Protein AF-A0A6M2CIN3-F1 (afdb_monomer)

Secondary structure (DSSP, 8-state):
-----S-STTTS-HHHHHHHHHHHHHHS-HHHHHHHHHHHHHHT-SSHHHHHHHHHHTS-HHHHHTTTS-HHHHHHHHHHHHHHS--

Sequence (87 aa):
KHSRNSRDLLGKNDEQLKSELECIQSIISQSANDSFDTAQQYLGCEDRSCVIRKLCEGGDLEGAMAQHFTQDQITEIHNAATACDPD

Structure (mmCIF, N/CA/C/O backbone):
data_AF-A0A6M2CIN3-F1
#
_entry.id   AF-A0A6M2CIN3-F1
#
loop_
_atom_site.group_PDB
_atom_site.id
_atom_site.type_symbol
_atom_site.label_atom_id
_atom_site.label_alt_id
_atom_site.label_comp_id
_atom_site.label_asym_id
_atom_site.label_entity_id
_atom_site.label_seq_id
_atom_site.pdbx_PDB_ins_code
_atom_site.Cartn_x
_atom_site.Cartn_y
_atom_site.Cartn_z
_atom_site.occupancy
_atom_site.B_iso_or_equiv
_atom_site.auth_seq_id
_atom_site.auth_comp_id
_atom_site.auth_asym_id
_atom_site.auth_atom_id
_atom_site.pdbx_PDB_model_num
ATOM 1 N N . LYS A 1 1 ? 4.734 -10.880 -25.474 1.00 36.66 1 LYS A N 1
ATOM 2 C CA . LYS A 1 1 ? 4.644 -9.620 -24.701 1.00 36.66 1 LYS A CA 1
ATOM 3 C C . LYS A 1 1 ? 4.153 -10.009 -23.312 1.00 36.66 1 LYS A C 1
ATOM 5 O O . LYS A 1 1 ? 2.955 -10.152 -23.133 1.00 36.66 1 LYS A O 1
ATOM 10 N N . HIS A 1 2 ? 5.072 -10.403 -22.429 1.00 38.78 2 HIS A N 1
ATOM 11 C CA . HIS A 1 2 ? 4.725 -10.903 -21.097 1.00 38.78 2 HIS A CA 1
ATOM 12 C C . HIS A 1 2 ? 4.457 -9.701 -20.192 1.00 38.78 2 HIS A C 1
ATOM 14 O O . HIS A 1 2 ? 5.362 -8.909 -19.959 1.00 38.78 2 HIS A O 1
ATOM 20 N N . SER A 1 3 ? 3.212 -9.565 -19.739 1.00 46.38 3 SER A N 1
ATOM 21 C CA . SER A 1 3 ? 2.827 -8.669 -18.650 1.00 46.38 3 SER A CA 1
ATOM 22 C C . SER A 1 3 ? 3.501 -9.193 -17.380 1.00 46.38 3 SER A C 1
ATOM 24 O O . SER A 1 3 ? 3.074 -10.219 -16.848 1.00 46.38 3 SER A O 1
ATOM 26 N N . ARG A 1 4 ? 4.591 -8.563 -16.930 1.00 48.41 4 ARG A N 1
ATOM 27 C CA . ARG A 1 4 ? 5.175 -8.812 -15.603 1.00 48.41 4 ARG A CA 1
ATOM 28 C C . ARG A 1 4 ? 4.356 -8.024 -14.578 1.00 48.41 4 ARG A C 1
ATOM 30 O O . ARG A 1 4 ? 4.778 -7.010 -14.052 1.00 48.41 4 ARG A O 1
ATOM 37 N N . ASN A 1 5 ? 3.121 -8.478 -14.375 1.00 48.97 5 ASN A N 1
ATOM 38 C CA . ASN A 1 5 ? 2.240 -7.974 -13.329 1.00 48.97 5 ASN A CA 1
ATOM 39 C C . ASN A 1 5 ? 2.670 -8.606 -11.998 1.00 48.97 5 ASN A C 1
ATOM 41 O O . ASN A 1 5 ? 2.788 -9.830 -11.914 1.00 48.97 5 ASN A O 1
ATOM 45 N N . SER A 1 6 ? 2.894 -7.766 -10.983 1.00 48.22 6 SER A N 1
ATOM 46 C CA . SER A 1 6 ? 2.841 -8.067 -9.535 1.00 48.22 6 SER A CA 1
ATOM 47 C C . SER A 1 6 ? 3.824 -9.100 -8.945 1.00 48.22 6 SER A C 1
ATOM 49 O O . SER A 1 6 ? 3.997 -9.146 -7.729 1.00 48.22 6 SER A O 1
ATOM 51 N N . ARG A 1 7 ? 4.492 -9.924 -9.761 1.00 46.50 7 ARG A N 1
ATOM 52 C CA . ARG A 1 7 ? 5.320 -11.055 -9.304 1.00 46.50 7 ARG A CA 1
ATOM 53 C C . ARG A 1 7 ? 6.785 -10.708 -9.036 1.00 46.50 7 ARG A C 1
ATOM 55 O O . ARG A 1 7 ? 7.492 -11.529 -8.463 1.00 46.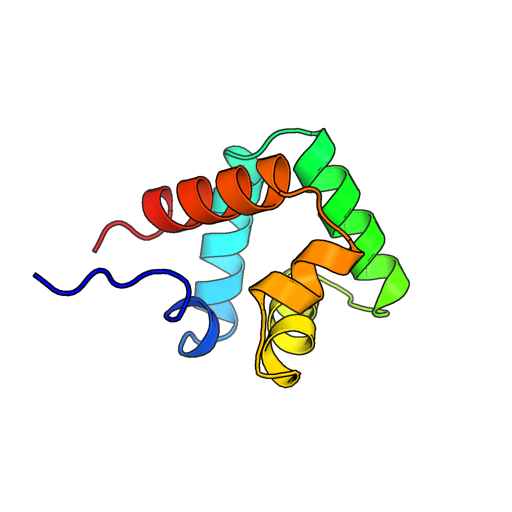50 7 ARG A O 1
ATOM 62 N N . ASP A 1 8 ? 7.231 -9.515 -9.416 1.00 53.28 8 ASP A N 1
ATOM 63 C CA . ASP A 1 8 ? 8.630 -9.101 -9.259 1.00 53.28 8 ASP A CA 1
ATOM 64 C C . ASP A 1 8 ? 8.947 -8.543 -7.859 1.00 53.28 8 ASP A C 1
ATOM 66 O O . ASP A 1 8 ? 10.083 -8.650 -7.411 1.00 53.28 8 ASP A O 1
ATOM 70 N N . LEU A 1 9 ? 7.952 -8.085 -7.085 1.00 52.84 9 LEU A N 1
ATOM 71 C CA . LEU A 1 9 ? 8.159 -7.692 -5.674 1.00 52.84 9 LEU A CA 1
ATOM 72 C C . LEU A 1 9 ? 8.624 -8.871 -4.793 1.00 52.84 9 LEU A C 1
ATOM 74 O O . LEU A 1 9 ? 9.285 -8.680 -3.777 1.00 52.84 9 LEU A O 1
ATOM 78 N N . LEU A 1 10 ? 8.284 -10.097 -5.201 1.00 57.09 10 LEU A N 1
ATOM 79 C CA . LEU A 1 10 ? 8.589 -11.357 -4.519 1.00 57.09 10 LEU A CA 1
ATOM 80 C C . LEU A 1 10 ? 10.004 -11.885 -4.776 1.00 57.09 10 LEU A C 1
ATOM 82 O O . LEU A 1 10 ? 10.532 -12.641 -3.964 1.00 57.09 10 LEU A O 1
ATOM 86 N N . GLY A 1 11 ? 10.585 -11.542 -5.928 1.00 56.34 11 GLY A N 1
ATOM 87 C CA . GLY A 1 11 ? 11.906 -12.013 -6.352 1.00 56.34 11 GLY A CA 1
ATOM 88 C C . GLY A 1 11 ? 13.048 -11.072 -5.971 1.00 56.34 11 GLY A C 1
ATOM 89 O O . GLY A 1 11 ? 14.211 -11.425 -6.158 1.00 56.34 11 GLY A O 1
ATOM 90 N N . LYS A 1 12 ? 12.723 -9.883 -5.456 1.00 64.38 12 LYS A N 1
ATOM 91 C CA . LYS A 1 12 ? 13.683 -8.825 -5.143 1.00 64.38 12 LYS A CA 1
ATOM 92 C C . LYS A 1 12 ? 14.277 -8.984 -3.749 1.00 64.38 12 LYS A C 1
ATOM 94 O O . LYS A 1 12 ? 13.610 -9.384 -2.791 1.00 64.38 12 LYS A O 1
ATOM 99 N N . ASN A 1 13 ? 15.554 -8.628 -3.631 1.00 66.31 13 ASN A N 1
ATOM 100 C CA . ASN A 1 13 ? 16.211 -8.531 -2.332 1.00 66.31 13 ASN A CA 1
ATOM 101 C C . ASN A 1 13 ? 15.605 -7.373 -1.520 1.00 66.31 13 ASN A C 1
ATOM 103 O O . ASN A 1 13 ? 15.084 -6.414 -2.088 1.00 66.31 13 ASN A O 1
ATOM 107 N N . ASP A 1 14 ? 15.713 -7.446 -0.191 1.00 68.06 14 ASP A N 1
ATOM 108 C CA . ASP A 1 14 ? 15.115 -6.472 0.741 1.00 68.06 14 ASP A CA 1
ATOM 109 C C . ASP A 1 14 ? 15.428 -5.016 0.399 1.00 68.06 14 ASP A C 1
ATOM 111 O O . ASP A 1 14 ? 14.567 -4.151 0.502 1.00 68.06 14 ASP A O 1
ATOM 115 N N . GLU A 1 15 ? 16.655 -4.745 -0.040 1.00 71.69 15 GLU A N 1
ATOM 116 C CA . GLU A 1 15 ? 17.105 -3.394 -0.371 1.00 71.69 15 GLU A CA 1
ATOM 117 C C . GLU A 1 15 ? 16.373 -2.815 -1.594 1.00 71.69 15 GLU A C 1
ATOM 119 O O . GLU A 1 15 ? 15.927 -1.669 -1.561 1.00 71.69 15 GLU A O 1
ATOM 124 N N . GLN A 1 16 ? 16.171 -3.626 -2.638 1.00 77.44 16 GLN A N 1
ATOM 125 C CA . GLN A 1 16 ? 15.414 -3.223 -3.829 1.00 77.44 16 GLN A CA 1
ATOM 126 C C . GLN A 1 16 ? 13.936 -3.037 -3.497 1.00 77.44 16 GLN A C 1
ATOM 128 O O . GLN A 1 16 ? 13.345 -2.023 -3.858 1.00 77.44 16 GLN A O 1
ATOM 133 N N . LEU A 1 17 ? 13.363 -3.974 -2.735 1.00 77.62 17 LEU A N 1
ATOM 134 C CA . LEU A 1 17 ? 11.976 -3.886 -2.291 1.00 77.62 17 LEU A CA 1
ATOM 135 C C . LEU A 1 17 ? 11.741 -2.630 -1.443 1.00 77.62 17 LEU A C 1
ATOM 137 O O . LEU A 1 17 ? 10.723 -1.963 -1.597 1.00 77.62 17 LEU A O 1
ATOM 141 N N . LYS A 1 18 ? 12.686 -2.277 -0.567 1.00 81.56 18 LYS A N 1
ATOM 142 C CA . LYS A 1 18 ? 12.598 -1.075 0.263 1.00 81.56 18 LYS A CA 1
ATOM 143 C C . LYS A 1 18 ? 12.654 0.201 -0.577 1.00 81.56 18 LYS A C 1
ATOM 145 O O . LYS A 1 18 ? 11.821 1.077 -0.370 1.00 81.56 18 LYS A O 1
ATOM 150 N N . SER A 1 19 ? 13.571 0.278 -1.541 1.00 82.31 19 SER A N 1
ATOM 151 C CA . SER A 1 19 ? 13.697 1.445 -2.423 1.00 82.31 19 SER A CA 1
ATOM 152 C C . SER A 1 19 ? 12.470 1.628 -3.328 1.00 82.31 19 SER A C 1
ATOM 154 O O . SER A 1 19 ? 11.958 2.739 -3.469 1.00 82.31 19 SER A O 1
ATOM 156 N N . GLU A 1 20 ? 11.928 0.538 -3.873 1.00 81.81 20 GLU A N 1
ATOM 157 C CA . GLU A 1 20 ? 10.670 0.576 -4.625 1.00 81.81 20 GLU A CA 1
ATOM 158 C C . GLU A 1 20 ? 9.498 0.983 -3.750 1.00 81.81 20 GLU A C 1
ATOM 160 O O . GLU A 1 20 ? 8.679 1.802 -4.161 1.00 81.81 20 GLU A O 1
ATOM 165 N N . LEU A 1 21 ? 9.430 0.461 -2.525 1.00 84.19 21 LEU A N 1
ATOM 166 C CA . LEU A 1 21 ? 8.388 0.843 -1.589 1.00 84.19 21 LEU A CA 1
ATOM 167 C C . LEU A 1 21 ? 8.444 2.323 -1.256 1.00 84.19 21 LEU A C 1
ATOM 169 O O . LEU A 1 21 ? 7.382 2.928 -1.237 1.00 84.19 21 LEU A O 1
ATOM 173 N N . GLU A 1 22 ? 9.628 2.903 -1.038 1.00 86.94 22 GLU A N 1
ATOM 1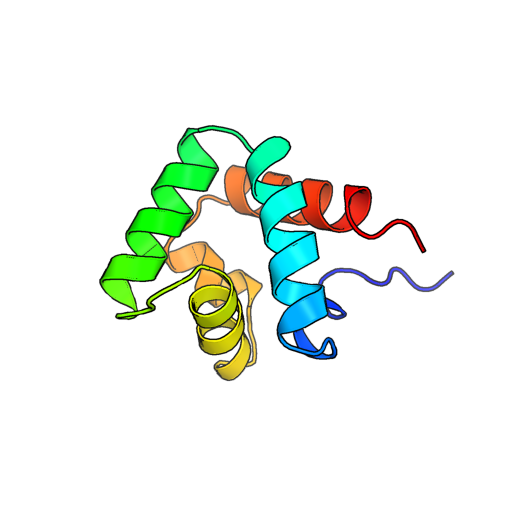74 C CA . GLU A 1 22 ? 9.807 4.349 -0.842 1.00 86.94 22 GL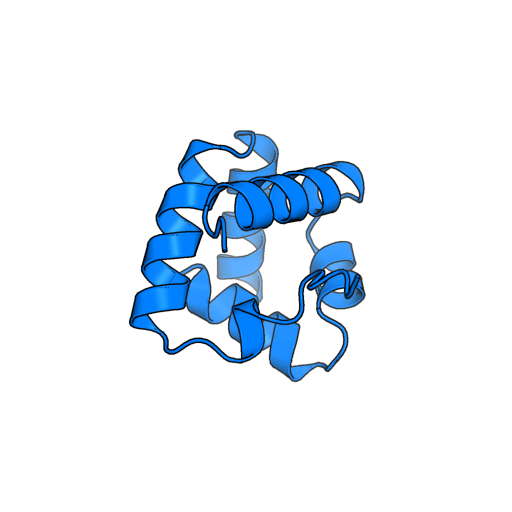U A CA 1
ATOM 175 C C . GLU A 1 22 ? 9.260 5.157 -2.027 1.00 86.94 22 GLU A C 1
ATOM 177 O O . GLU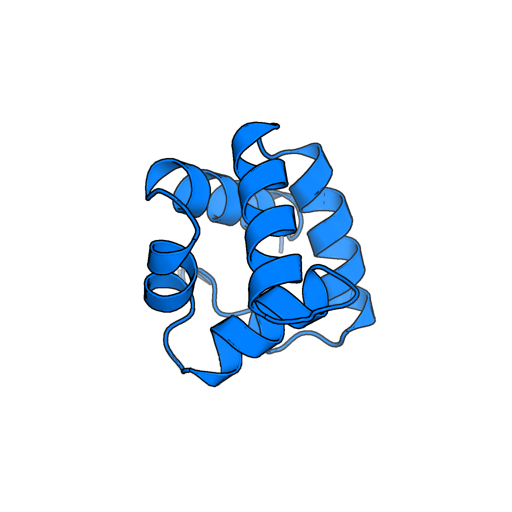 A 1 22 ? 8.524 6.124 -1.823 1.00 86.94 22 GLU A O 1
ATOM 182 N N . CYS A 1 23 ? 9.539 4.722 -3.259 1.00 87.75 23 CYS A N 1
ATOM 183 C CA . CYS A 1 23 ? 8.965 5.339 -4.452 1.00 87.75 23 CYS A CA 1
ATOM 184 C C . CYS A 1 23 ? 7.432 5.200 -4.488 1.00 87.75 23 CYS A C 1
ATOM 186 O O . CYS A 1 23 ? 6.730 6.190 -4.705 1.00 87.75 23 CYS A O 1
ATOM 188 N N . ILE A 1 24 ? 6.897 4.010 -4.192 1.00 86.75 24 ILE A N 1
ATOM 189 C CA . ILE A 1 24 ? 5.453 3.749 -4.156 1.00 86.75 24 ILE A CA 1
ATOM 190 C C . ILE A 1 24 ? 4.763 4.685 -3.155 1.00 86.75 24 ILE A C 1
ATOM 192 O O . ILE A 1 24 ? 3.746 5.279 -3.508 1.00 86.75 24 ILE A O 1
ATOM 196 N N . GLN A 1 25 ? 5.323 4.898 -1.952 1.00 87.25 25 GLN A N 1
ATOM 197 C CA . GLN A 1 25 ? 4.714 5.798 -0.949 1.00 87.25 25 GLN A CA 1
ATOM 198 C C . GLN A 1 25 ? 4.548 7.228 -1.468 1.00 87.25 25 GLN A C 1
ATOM 200 O O . GLN A 1 25 ? 3.598 7.909 -1.088 1.00 87.25 25 GLN A O 1
ATOM 205 N N . SER A 1 26 ? 5.473 7.678 -2.322 1.00 88.12 26 SER A N 1
ATOM 206 C CA . SER A 1 26 ? 5.449 9.017 -2.909 1.00 88.12 26 SER A CA 1
ATOM 207 C C . SER A 1 26 ? 4.433 9.166 -4.045 1.00 88.12 26 SER A C 1
ATOM 209 O O . SER A 1 26 ? 4.154 10.299 -4.442 1.00 88.12 26 SER A O 1
ATOM 211 N N . ILE A 1 27 ? 3.922 8.063 -4.601 1.00 88.56 27 ILE A N 1
ATOM 212 C CA . ILE A 1 27 ? 2.971 8.069 -5.723 1.00 88.56 27 ILE A CA 1
ATOM 213 C C . ILE A 1 27 ? 1.544 7.819 -5.237 1.00 88.56 27 ILE A C 1
ATOM 215 O O . ILE A 1 27 ? 0.614 8.451 -5.735 1.00 88.56 27 ILE A O 1
ATOM 219 N N . ILE A 1 28 ? 1.368 6.894 -4.292 1.00 88.12 28 ILE A N 1
ATOM 220 C CA . ILE A 1 28 ? 0.043 6.504 -3.810 1.00 88.12 28 ILE A CA 1
ATOM 221 C C . ILE A 1 28 ? -0.590 7.582 -2.924 1.00 88.12 28 ILE A C 1
ATOM 223 O O . ILE A 1 28 ? 0.078 8.382 -2.266 1.00 88.12 28 ILE A O 1
ATOM 227 N N . SER A 1 29 ? -1.913 7.557 -2.863 1.00 91.00 29 SER A N 1
ATOM 228 C CA . SER A 1 29 ? -2.720 8.425 -2.027 1.00 91.00 29 SER A CA 1
ATOM 229 C C . SER A 1 29 ? -2.425 8.252 -0.535 1.00 91.00 29 SER A C 1
ATOM 231 O O . SER A 1 29 ? -1.990 7.200 -0.056 1.00 91.00 29 SER A O 1
ATOM 233 N N . GLN A 1 30 ? -2.739 9.293 0.242 1.00 90.06 30 GLN A N 1
ATOM 234 C CA . GLN A 1 30 ? -2.657 9.246 1.704 1.00 90.06 30 GLN A CA 1
ATOM 235 C C . GLN A 1 30 ? -3.477 8.078 2.276 1.00 90.06 30 GLN A C 1
ATOM 237 O O . GLN A 1 30 ? -3.025 7.395 3.182 1.00 90.06 30 GLN A O 1
ATOM 242 N N . SER A 1 31 ? -4.641 7.789 1.688 1.00 89.94 31 SER A N 1
ATOM 243 C CA . SER A 1 31 ? -5.491 6.678 2.121 1.00 89.94 31 SER A 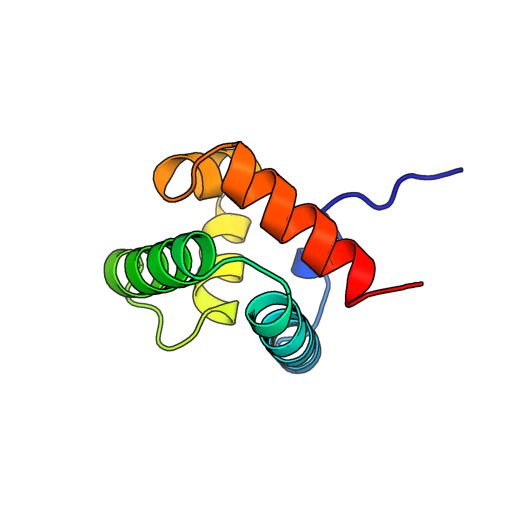CA 1
ATOM 244 C C . SER A 1 31 ? -4.817 5.317 1.930 1.00 89.94 31 SER A C 1
ATOM 246 O O . SER A 1 31 ? -4.903 4.469 2.815 1.00 89.94 31 SER A O 1
ATOM 248 N N . ALA A 1 32 ? -4.133 5.096 0.804 1.00 87.50 32 ALA A N 1
ATOM 249 C CA . ALA A 1 32 ? -3.373 3.869 0.588 1.00 87.50 32 ALA A CA 1
ATOM 250 C C . ALA A 1 32 ? -2.168 3.772 1.544 1.00 87.50 32 ALA A C 1
ATOM 252 O O . ALA A 1 32 ? -1.869 2.689 2.050 1.00 87.50 32 ALA A O 1
ATOM 253 N N . ASN A 1 33 ? -1.518 4.903 1.848 1.00 89.44 33 ASN A N 1
ATOM 254 C CA . ASN A 1 33 ? -0.479 4.984 2.879 1.00 89.44 33 ASN A CA 1
ATOM 255 C C . ASN A 1 33 ? -1.014 4.593 4.272 1.00 89.44 33 ASN A C 1
ATOM 257 O O . ASN A 1 33 ? -0.395 3.773 4.944 1.00 89.44 33 ASN A O 1
ATOM 261 N N . ASP A 1 34 ? -2.188 5.087 4.669 1.00 91.56 34 ASP A N 1
ATOM 262 C CA . ASP A 1 34 ? -2.807 4.748 5.958 1.00 91.56 34 ASP A CA 1
ATOM 263 C C . ASP A 1 34 ? -3.169 3.249 6.045 1.00 91.56 34 ASP A C 1
ATOM 265 O O . ASP A 1 34 ? -3.033 2.615 7.098 1.00 91.56 34 ASP A O 1
ATOM 269 N N . SER A 1 35 ? -3.593 2.646 4.927 1.00 90.31 35 SER A N 1
ATOM 270 C CA . SER A 1 35 ? -3.836 1.199 4.844 1.00 90.31 35 SER A CA 1
ATOM 271 C C . SER A 1 35 ? -2.547 0.388 5.004 1.00 90.31 35 SER A C 1
ATOM 273 O O . SER A 1 35 ? -2.559 -0.648 5.673 1.00 90.31 35 SER A O 1
ATOM 275 N N . PHE A 1 36 ? -1.418 0.867 4.469 1.00 88.75 36 PHE A N 1
ATOM 276 C CA . PHE A 1 36 ? -0.112 0.257 4.732 1.00 88.75 36 PHE A CA 1
ATOM 277 C C . PHE A 1 36 ? 0.265 0.323 6.206 1.00 88.75 36 PHE A C 1
ATOM 279 O O . PHE A 1 36 ? 0.667 -0.695 6.763 1.00 88.75 36 PHE A O 1
ATOM 286 N N . ASP A 1 37 ? 0.101 1.478 6.845 1.00 89.62 37 ASP A N 1
ATOM 287 C CA . ASP A 1 37 ? 0.432 1.647 8.261 1.00 89.62 37 ASP A CA 1
ATOM 288 C C . ASP A 1 37 ? -0.452 0.740 9.140 1.00 89.62 37 ASP A C 1
ATOM 290 O O . ASP A 1 37 ? 0.018 0.113 10.094 1.00 89.62 37 ASP A O 1
ATOM 294 N N . THR A 1 38 ? -1.723 0.580 8.764 1.00 89.94 38 THR A N 1
ATOM 295 C CA . THR A 1 38 ? -2.648 -0.367 9.405 1.00 89.94 38 THR A CA 1
ATOM 296 C C . THR A 1 38 ? -2.186 -1.814 9.227 1.00 89.94 38 THR A C 1
ATOM 298 O O . THR A 1 38 ? -2.153 -2.580 10.193 1.00 89.94 38 THR A O 1
ATOM 301 N N . ALA A 1 39 ? -1.786 -2.201 8.012 1.00 88.50 39 ALA A N 1
ATOM 302 C CA . ALA A 1 39 ? -1.252 -3.532 7.734 1.00 88.50 39 ALA A CA 1
ATOM 303 C C . ALA A 1 39 ? 0.069 -3.791 8.487 1.00 88.50 39 ALA A C 1
ATOM 305 O O . ALA A 1 39 ? 0.273 -4.893 8.997 1.00 88.50 39 ALA A O 1
ATOM 306 N N . GLN A 1 40 ? 0.934 -2.777 8.631 1.00 89.88 40 GLN A N 1
ATOM 307 C CA . GLN A 1 40 ? 2.156 -2.850 9.443 1.00 89.88 40 GLN A CA 1
ATOM 308 C C . GLN A 1 40 ? 1.832 -3.176 10.900 1.00 89.88 40 GLN A C 1
ATOM 310 O O . GLN A 1 40 ? 2.411 -4.108 11.459 1.00 89.88 40 GLN A O 1
ATOM 315 N N . GLN A 1 41 ? 0.870 -2.468 11.497 1.00 89.25 41 GLN A N 1
ATOM 316 C CA . GLN A 1 41 ? 0.443 -2.728 12.873 1.00 89.25 41 GLN A CA 1
ATOM 317 C C . GLN A 1 41 ? -0.192 -4.112 13.027 1.00 89.25 41 GLN A C 1
ATOM 319 O O . GLN A 1 41 ? 0.144 -4.838 13.962 1.00 89.25 41 GLN A O 1
ATOM 324 N N . TYR A 1 42 ? -1.073 -4.500 12.102 1.00 87.44 42 TYR A N 1
ATOM 325 C CA . TYR A 1 42 ? -1.774 -5.782 12.156 1.00 87.44 42 TYR A CA 1
ATOM 326 C C . TYR A 1 42 ? -0.818 -6.976 12.053 1.00 87.44 42 TYR A C 1
ATOM 328 O O . TYR A 1 42 ? -0.945 -7.953 12.789 1.00 87.44 42 TYR A O 1
ATOM 336 N N . LEU A 1 43 ? 0.171 -6.886 11.162 1.00 85.81 43 LEU A N 1
ATOM 337 C CA . LEU A 1 43 ? 1.150 -7.946 10.935 1.00 85.81 43 LEU A CA 1
ATOM 338 C C . LEU A 1 43 ? 2.355 -7.870 11.885 1.00 85.81 43 LEU A C 1
ATOM 340 O O . LEU A 1 43 ? 3.212 -8.760 11.842 1.00 85.81 43 LEU A O 1
ATOM 344 N N . GLY A 1 44 ? 2.439 -6.837 12.729 1.00 89.00 44 GLY A N 1
ATOM 345 C CA . GLY A 1 44 ? 3.572 -6.596 13.623 1.00 89.00 44 GLY A CA 1
ATOM 346 C C . GLY A 1 44 ? 4.884 -6.383 12.865 1.00 89.00 44 GLY A C 1
ATOM 347 O O . GLY A 1 44 ? 5.916 -6.919 13.262 1.00 89.00 44 GLY A O 1
ATOM 348 N N . CYS A 1 45 ? 4.826 -5.679 11.736 1.00 88.00 45 CYS A N 1
ATOM 349 C CA . CYS A 1 45 ? 5.976 -5.387 10.889 1.00 88.00 45 CYS A CA 1
ATOM 350 C C . CYS A 1 45 ? 6.587 -4.023 11.225 1.00 88.00 45 CYS A C 1
ATOM 352 O O . CYS A 1 45 ? 5.868 -3.039 11.385 1.00 88.00 45 CYS A O 1
ATOM 354 N N . GLU A 1 46 ? 7.920 -3.959 11.274 1.00 85.88 46 GLU A N 1
ATOM 355 C CA . GLU A 1 46 ? 8.667 -2.716 11.524 1.00 85.88 46 GLU A CA 1
ATOM 356 C C . GLU A 1 46 ? 8.606 -1.759 10.320 1.00 85.88 46 GLU A C 1
ATOM 358 O O . GLU A 1 46 ? 8.573 -0.541 10.477 1.00 85.88 46 GLU A O 1
ATOM 363 N N . ASP A 1 47 ? 8.500 -2.312 9.112 1.00 84.69 47 ASP A N 1
ATOM 364 C CA . ASP A 1 47 ? 8.469 -1.567 7.859 1.00 84.69 47 ASP A CA 1
ATOM 365 C C . ASP A 1 47 ? 7.544 -2.229 6.816 1.00 84.69 47 ASP A C 1
ATOM 367 O O . ASP A 1 47 ? 7.068 -3.359 6.975 1.00 84.69 47 ASP A O 1
ATOM 371 N N . ARG A 1 48 ? 7.268 -1.515 5.720 1.00 83.50 48 ARG A N 1
ATOM 372 C CA . ARG A 1 48 ? 6.349 -1.975 4.666 1.00 83.50 48 ARG A CA 1
ATOM 373 C C . ARG A 1 48 ? 6.902 -3.131 3.831 1.00 83.50 48 ARG A C 1
ATOM 375 O O . ARG A 1 48 ? 6.112 -3.880 3.262 1.00 83.50 48 ARG A O 1
ATOM 382 N N . SER A 1 49 ? 8.222 -3.320 3.775 1.00 84.25 49 SER A N 1
ATOM 383 C CA . SER A 1 49 ? 8.819 -4.456 3.058 1.00 84.25 49 SER A CA 1
ATOM 384 C C . SER A 1 49 ? 8.511 -5.767 3.778 1.00 84.25 49 SER A C 1
ATOM 386 O O . SER A 1 49 ? 8.125 -6.743 3.133 1.00 84.25 49 SER A O 1
ATOM 388 N N . CYS A 1 50 ? 8.515 -5.750 5.116 1.00 85.38 50 CYS A N 1
ATOM 389 C CA . CYS A 1 50 ? 8.009 -6.851 5.934 1.00 85.38 50 CYS A CA 1
ATOM 390 C C . CYS A 1 50 ? 6.527 -7.145 5.656 1.00 85.38 50 CYS A C 1
ATOM 392 O O . CYS A 1 50 ? 6.157 -8.312 5.529 1.00 85.38 50 CYS A O 1
ATOM 394 N N . VAL A 1 51 ? 5.683 -6.113 5.516 1.00 87.00 51 VAL A N 1
ATOM 395 C CA . VAL A 1 51 ? 4.252 -6.291 5.197 1.00 87.00 5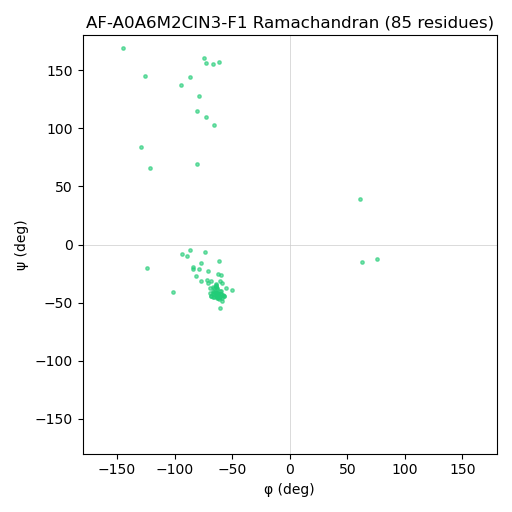1 VAL A CA 1
ATOM 396 C C . VAL A 1 51 ? 4.091 -7.000 3.866 1.00 87.00 51 VAL A C 1
ATOM 398 O O . VAL A 1 51 ? 3.461 -8.052 3.817 1.00 87.00 51 VAL A O 1
ATOM 401 N N . ILE A 1 52 ? 4.707 -6.470 2.806 1.00 82.44 52 ILE A N 1
ATOM 402 C CA . ILE A 1 52 ? 4.636 -7.085 1.480 1.00 82.44 52 ILE A CA 1
ATOM 403 C C . ILE A 1 52 ? 5.142 -8.523 1.534 1.00 82.44 52 ILE A C 1
ATOM 405 O O . ILE A 1 52 ? 4.459 -9.404 1.028 1.00 82.44 52 ILE A O 1
ATOM 409 N N . ARG A 1 53 ? 6.263 -8.800 2.212 1.00 80.56 53 ARG A N 1
ATOM 410 C CA . ARG A 1 53 ? 6.778 -10.169 2.366 1.00 80.56 53 ARG A CA 1
ATOM 411 C C . ARG A 1 53 ? 5.817 -11.112 3.079 1.00 80.56 53 ARG A C 1
ATOM 413 O O . ARG A 1 53 ? 5.607 -12.214 2.589 1.00 80.56 53 ARG A O 1
ATOM 420 N N . LYS A 1 54 ? 5.195 -10.694 4.179 1.00 83.00 54 LYS A N 1
ATOM 421 C CA . LYS A 1 54 ? 4.216 -11.531 4.889 1.00 83.00 54 LYS A CA 1
ATOM 422 C C . LYS A 1 54 ? 2.954 -11.783 4.073 1.00 83.00 54 LYS A C 1
ATOM 424 O O . LYS A 1 54 ? 2.438 -12.896 4.068 1.00 83.00 54 LYS A O 1
ATOM 429 N N . LEU A 1 55 ? 2.462 -10.770 3.360 1.00 79.88 55 LEU A N 1
ATOM 430 C CA . LEU A 1 55 ? 1.317 -10.930 2.456 1.00 79.88 55 LEU A CA 1
ATOM 431 C C . LEU A 1 55 ? 1.660 -11.888 1.300 1.00 79.88 55 LEU A C 1
ATOM 433 O O . LEU A 1 55 ? 0.836 -12.685 0.861 1.00 79.88 55 LEU A O 1
ATOM 437 N N . CYS A 1 56 ? 2.913 -11.855 0.865 1.00 74.88 56 CYS A N 1
ATOM 438 C CA . CYS A 1 56 ? 3.497 -12.713 -0.152 1.00 74.88 56 CYS A CA 1
ATOM 439 C C . CYS A 1 56 ? 3.713 -14.177 0.278 1.00 74.88 56 CYS A C 1
ATOM 441 O O . CYS A 1 56 ? 3.574 -15.076 -0.553 1.00 74.88 56 CYS A O 1
ATOM 443 N N . GLU A 1 57 ? 4.016 -14.446 1.553 1.00 74.69 57 GLU A N 1
ATOM 444 C CA . GLU A 1 57 ? 4.181 -15.809 2.092 1.00 74.69 57 GLU A CA 1
ATOM 445 C C . GLU A 1 57 ? 2.908 -16.660 1.943 1.00 74.69 57 GLU A C 1
ATOM 447 O O . GLU A 1 57 ? 2.988 -17.883 1.827 1.00 74.69 57 GLU A O 1
ATOM 452 N N . GLY A 1 58 ? 1.734 -16.021 1.882 1.00 65.06 58 GLY A N 1
ATOM 453 C CA . GLY A 1 58 ? 0.444 -16.680 1.663 1.00 65.06 58 GLY A CA 1
ATOM 454 C C . GLY A 1 58 ? 0.203 -17.175 0.231 1.00 65.06 58 GLY A C 1
ATOM 455 O O . GLY A 1 58 ? -0.807 -17.829 -0.017 1.00 65.06 58 GLY A O 1
ATOM 456 N N . GLY A 1 59 ? 1.095 -16.870 -0.721 1.00 65.06 59 GLY A N 1
ATOM 457 C CA . GLY A 1 59 ? 0.980 -17.268 -2.131 1.00 65.06 59 GLY A CA 1
ATOM 458 C C . GLY A 1 59 ? -0.042 -16.471 -2.955 1.00 65.06 59 GLY A C 1
ATOM 459 O O . GLY A 1 59 ? 0.003 -16.541 -4.183 1.00 65.06 59 GLY A O 1
ATOM 460 N N . ASP A 1 60 ? -0.905 -15.686 -2.302 1.00 73.88 60 ASP A N 1
ATOM 461 C CA . ASP A 1 60 ? -1.894 -14.798 -2.918 1.00 73.88 60 ASP A CA 1
ATOM 462 C C . ASP A 1 60 ? -1.791 -13.378 -2.339 1.00 73.88 60 ASP A C 1
ATOM 464 O O . ASP A 1 60 ? -2.499 -12.998 -1.405 1.00 73.88 60 ASP A O 1
ATOM 468 N N . LEU A 1 61 ? -0.861 -12.593 -2.891 1.00 74.62 61 LEU A N 1
ATOM 469 C CA . LEU A 1 61 ? -0.613 -11.215 -2.459 1.00 74.62 61 LEU A CA 1
ATOM 470 C C . LEU A 1 61 ? -1.862 -10.339 -2.623 1.00 74.62 61 LEU A C 1
ATOM 472 O O . LEU A 1 61 ? -2.155 -9.531 -1.747 1.00 74.62 61 LEU A O 1
ATOM 476 N N . GLU A 1 62 ? -2.608 -10.504 -3.719 1.00 75.81 62 GLU A N 1
ATOM 477 C CA . GLU A 1 62 ? -3.782 -9.676 -4.006 1.00 75.81 62 GLU A CA 1
ATOM 478 C C . GLU A 1 62 ? -4.922 -9.956 -3.019 1.00 75.81 62 GLU A C 1
ATOM 480 O O . GLU A 1 62 ? -5.479 -9.014 -2.458 1.00 75.81 62 GLU A O 1
ATOM 485 N N . GLY A 1 63 ? -5.222 -11.224 -2.714 1.00 78.44 63 GLY A N 1
ATOM 486 C CA . GLY A 1 63 ? -6.221 -11.566 -1.699 1.00 78.44 63 GLY A CA 1
ATOM 487 C C . GLY A 1 63 ? -5.791 -11.217 -0.275 1.00 78.44 63 GLY A C 1
ATOM 488 O O . GLY A 1 63 ? -6.630 -10.845 0.546 1.00 78.44 63 GLY A O 1
ATOM 489 N N . ALA A 1 64 ? -4.494 -11.267 0.034 1.00 80.75 64 ALA A N 1
ATOM 490 C CA . ALA A 1 64 ? -3.974 -10.799 1.316 1.00 80.75 64 ALA A CA 1
ATOM 491 C C . ALA A 1 64 ? -4.067 -9.267 1.436 1.00 80.75 64 ALA A C 1
ATOM 493 O O . ALA A 1 64 ? -4.506 -8.747 2.462 1.00 80.75 64 ALA A O 1
ATOM 494 N N . MET A 1 65 ? -3.742 -8.536 0.366 1.00 81.62 65 MET A N 1
ATOM 495 C CA . MET A 1 65 ? -3.956 -7.093 0.295 1.00 81.62 65 MET A CA 1
ATOM 496 C C . MET A 1 65 ? -5.445 -6.743 0.375 1.00 81.62 65 MET A C 1
ATOM 498 O O . MET A 1 65 ? -5.796 -5.816 1.091 1.00 81.62 65 MET A O 1
ATOM 502 N N . ALA A 1 66 ? -6.347 -7.509 -0.236 1.00 86.00 66 ALA A N 1
ATOM 503 C CA . ALA A 1 66 ? -7.792 -7.264 -0.162 1.00 86.00 66 ALA A CA 1
ATOM 504 C C . ALA A 1 66 ? -8.380 -7.332 1.263 1.00 86.00 66 ALA A C 1
ATOM 506 O O . ALA A 1 66 ? -9.491 -6.855 1.488 1.00 86.00 66 ALA A O 1
ATOM 507 N N . GLN A 1 67 ? -7.647 -7.877 2.242 1.00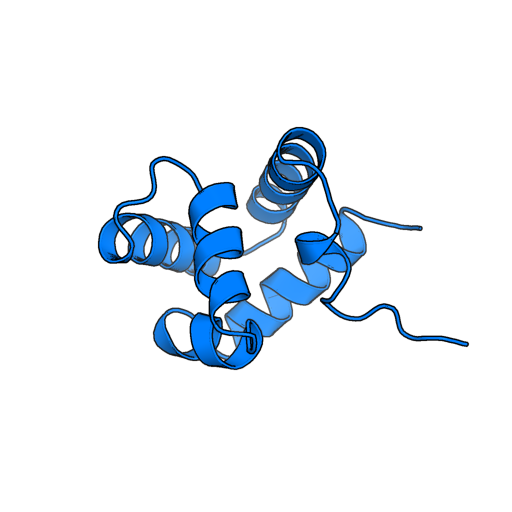 85.19 67 GLN A N 1
ATOM 508 C CA . GLN A 1 67 ? -8.037 -7.838 3.659 1.00 85.19 67 GLN A CA 1
ATOM 509 C C . GLN A 1 67 ? -7.747 -6.488 4.334 1.00 85.19 67 GLN A C 1
ATOM 511 O O . GLN A 1 67 ? -8.347 -6.176 5.361 1.00 85.19 67 GLN A O 1
ATOM 516 N N . HIS A 1 68 ? -6.835 -5.692 3.773 1.00 84.06 68 HIS A N 1
ATOM 517 C CA . HIS A 1 68 ? -6.342 -4.441 4.363 1.00 84.06 68 HIS A CA 1
ATOM 518 C C . HIS A 1 68 ? -6.521 -3.219 3.452 1.00 84.06 68 HIS A C 1
ATOM 520 O O . HIS A 1 68 ? -6.529 -2.082 3.925 1.00 84.06 68 HIS A O 1
ATOM 526 N N . PHE A 1 69 ? -6.681 -3.450 2.153 1.00 86.69 69 PHE A N 1
ATOM 527 C CA . PHE A 1 69 ? -6.747 -2.445 1.107 1.00 86.69 69 PHE A CA 1
ATOM 528 C C . PHE A 1 69 ? -8.026 -2.631 0.291 1.00 86.69 69 PHE A C 1
ATOM 530 O O . PHE A 1 69 ? -8.474 -3.752 0.042 1.00 86.69 69 PHE A O 1
ATOM 537 N N . THR A 1 70 ? -8.609 -1.527 -0.165 1.00 89.88 70 THR A N 1
ATOM 538 C CA . THR A 1 70 ? -9.692 -1.563 -1.150 1.00 89.88 70 THR A CA 1
ATOM 539 C C . THR A 1 70 ? -9.141 -1.895 -2.533 1.00 89.88 70 THR A C 1
ATOM 541 O O . THR A 1 70 ? -7.961 -1.699 -2.813 1.00 89.88 70 THR A O 1
ATOM 544 N N . GLN A 1 71 ? -9.998 -2.349 -3.446 1.00 86.56 71 GLN A N 1
ATOM 545 C CA . GLN A 1 71 ? -9.567 -2.679 -4.806 1.00 86.56 71 GLN A CA 1
ATOM 546 C C . GLN A 1 71 ? -8.970 -1.477 -5.561 1.00 86.56 71 GLN A C 1
ATOM 548 O O . GLN A 1 71 ? -8.033 -1.644 -6.344 1.00 86.56 71 GLN A O 1
ATOM 553 N N . ASP A 1 72 ? -9.447 -0.265 -5.270 1.00 87.75 72 ASP A N 1
ATOM 554 C CA . ASP A 1 72 ? -8.882 0.972 -5.814 1.00 87.75 72 ASP A CA 1
ATOM 555 C C . ASP A 1 72 ? -7.469 1.224 -5.276 1.00 87.75 72 ASP A C 1
ATOM 557 O O . ASP A 1 72 ? -6.559 1.500 -6.053 1.00 87.75 72 ASP A O 1
ATOM 561 N N . GLN A 1 73 ? -7.254 1.050 -3.967 1.00 87.06 73 GLN A N 1
ATOM 562 C CA . GLN A 1 73 ? -5.930 1.176 -3.348 1.00 87.06 73 GLN A CA 1
ATOM 563 C C . GLN A 1 73 ? -4.962 0.105 -3.864 1.00 87.06 73 GLN A C 1
ATOM 565 O O . GLN A 1 73 ? -3.811 0.406 -4.157 1.00 87.06 73 GLN A O 1
ATOM 570 N N . ILE A 1 74 ? -5.422 -1.138 -4.029 1.00 86.75 74 ILE A N 1
ATOM 571 C CA . ILE A 1 74 ? -4.628 -2.227 -4.620 1.00 86.75 74 ILE A CA 1
ATOM 572 C C . ILE A 1 74 ? -4.191 -1.854 -6.038 1.00 86.75 74 ILE A C 1
ATOM 574 O O . ILE A 1 74 ? -3.021 -1.996 -6.389 1.00 86.75 74 ILE A O 1
ATOM 578 N N . THR A 1 75 ? -5.120 -1.329 -6.838 1.00 86.06 75 THR A N 1
ATOM 579 C CA . THR A 1 75 ? -4.838 -0.865 -8.202 1.00 86.06 75 THR A CA 1
ATOM 580 C C . THR A 1 75 ? -3.846 0.297 -8.198 1.00 86.06 75 THR A C 1
ATOM 582 O O . THR A 1 75 ? -2.921 0.329 -9.009 1.00 86.06 75 THR A O 1
ATOM 585 N N . GLU A 1 76 ? -3.999 1.238 -7.268 1.00 87.81 76 GLU A N 1
ATOM 586 C CA . GLU A 1 76 ? -3.096 2.373 -7.094 1.00 87.81 76 GLU A CA 1
ATOM 587 C C . GLU A 1 76 ? -1.674 1.914 -6.749 1.00 87.81 76 GLU A C 1
ATOM 589 O O . GLU A 1 76 ? -0.716 2.334 -7.397 1.00 87.81 76 GLU A O 1
ATOM 594 N N . ILE A 1 77 ? -1.540 0.981 -5.805 1.00 85.25 77 ILE A N 1
ATOM 595 C CA . ILE A 1 77 ? -0.265 0.373 -5.410 1.00 85.25 77 ILE A CA 1
ATOM 596 C C . ILE A 1 77 ? 0.364 -0.378 -6.586 1.00 85.25 77 ILE A C 1
ATOM 598 O O . ILE A 1 77 ? 1.560 -0.240 -6.827 1.00 85.25 77 ILE A O 1
ATOM 602 N N . HIS A 1 78 ? -0.425 -1.131 -7.356 1.00 83.50 78 HIS A N 1
ATOM 603 C CA . HIS A 1 78 ? 0.063 -1.846 -8.536 1.00 83.50 78 HIS A CA 1
ATOM 604 C C . HIS A 1 78 ? 0.593 -0.887 -9.614 1.00 83.50 78 HIS A C 1
ATOM 606 O O . HIS A 1 78 ? 1.659 -1.108 -10.195 1.00 83.50 78 HIS A O 1
ATOM 612 N N . ASN A 1 79 ? -0.139 0.197 -9.879 1.00 84.88 79 ASN A N 1
ATOM 613 C CA . ASN A 1 79 ? 0.271 1.220 -10.837 1.00 84.88 79 ASN A CA 1
ATOM 614 C C . ASN A 1 79 ? 1.530 1.954 -10.366 1.00 84.88 79 ASN A C 1
ATOM 616 O O . ASN A 1 79 ? 2.446 2.156 -11.160 1.00 84.88 79 ASN A O 1
ATOM 620 N N . ALA A 1 80 ? 1.600 2.302 -9.080 1.00 86.00 80 ALA A N 1
ATOM 621 C CA . ALA A 1 80 ? 2.777 2.914 -8.480 1.00 86.00 80 ALA A CA 1
ATOM 622 C C . ALA A 1 80 ? 3.994 1.983 -8.557 1.00 86.00 80 ALA A C 1
ATOM 624 O O . ALA A 1 80 ? 5.057 2.418 -8.983 1.00 86.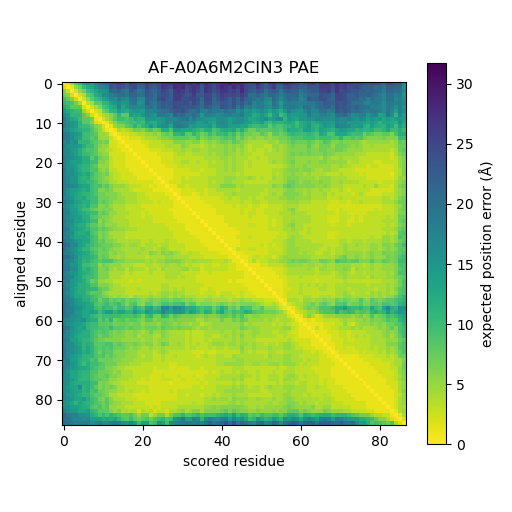00 80 ALA A O 1
ATOM 625 N N . ALA A 1 81 ? 3.833 0.694 -8.248 1.00 81.69 81 ALA A N 1
ATOM 626 C CA . ALA A 1 81 ? 4.903 -0.295 -8.368 1.00 81.69 81 ALA A CA 1
ATOM 627 C C . ALA A 1 81 ? 5.412 -0.404 -9.814 1.00 81.69 81 ALA A C 1
ATOM 629 O O . ALA A 1 81 ? 6.614 -0.391 -10.043 1.00 81.69 81 ALA A O 1
ATOM 630 N N . THR A 1 82 ? 4.502 -0.411 -10.793 1.00 82.19 82 THR A N 1
ATOM 631 C CA . THR A 1 82 ? 4.852 -0.417 -12.226 1.00 82.19 82 THR A CA 1
ATOM 632 C C . THR A 1 82 ? 5.596 0.857 -12.649 1.00 82.19 82 THR A C 1
ATOM 634 O O . THR A 1 82 ? 6.461 0.813 -13.516 1.00 82.19 82 THR A O 1
ATOM 637 N N . ALA A 1 83 ? 5.259 2.008 -12.062 1.00 83.12 83 ALA A N 1
ATOM 638 C CA . ALA A 1 83 ? 5.918 3.280 -12.353 1.00 83.12 83 ALA A CA 1
ATOM 639 C C . ALA A 1 83 ? 7.294 3.416 -11.677 1.00 83.12 83 ALA A C 1
ATOM 641 O O . ALA A 1 83 ? 8.172 4.086 -12.216 1.00 83.12 83 ALA A O 1
ATOM 642 N N . CYS A 1 84 ? 7.459 2.807 -10.502 1.00 79.06 84 CYS A N 1
ATOM 643 C CA . CYS A 1 84 ? 8.685 2.819 -9.702 1.00 79.06 84 CYS A CA 1
ATOM 644 C C . CYS A 1 84 ? 9.707 1.759 -10.120 1.00 79.06 84 CYS A C 1
ATOM 646 O O . CYS A 1 84 ? 10.886 1.910 -9.814 1.00 79.06 84 CYS A O 1
ATOM 648 N N . ASP A 1 85 ? 9.262 0.733 -10.840 1.00 73.81 85 ASP A N 1
ATOM 649 C CA . ASP A 1 85 ? 10.098 -0.278 -11.484 1.00 73.81 85 ASP A CA 1
ATOM 650 C C . ASP A 1 85 ? 9.839 -0.300 -13.002 1.00 73.81 85 ASP A C 1
ATOM 652 O O . ASP A 1 85 ? 9.255 -1.252 -13.533 1.00 73.81 85 ASP A O 1
ATOM 656 N N . PRO A 1 86 ? 10.189 0.781 -13.727 1.00 58.78 86 PRO A N 1
ATOM 657 C CA . PRO A 1 86 ? 10.167 0.749 -15.175 1.00 58.78 86 PRO A CA 1
ATOM 658 C C . PRO A 1 86 ? 11.347 -0.118 -15.640 1.00 58.78 86 PRO A C 1
ATOM 660 O O . PRO A 1 86 ? 12.494 0.293 -15.481 1.00 58.78 86 PRO A O 1
ATOM 663 N N . ASP A 1 87 ? 11.043 -1.309 -16.170 1.00 52.41 87 ASP A N 1
ATOM 664 C CA . ASP A 1 87 ? 11.974 -2.238 -16.856 1.00 52.41 87 ASP A CA 1
ATOM 665 C C . ASP A 1 87 ? 13.142 -1.530 -17.588 1.00 52.41 87 ASP A C 1
ATOM 667 O O . ASP A 1 87 ? 12.879 -0.580 -18.373 1.00 52.41 87 ASP A O 1
#

Solvent-accessible surface area (backbone atoms only — not comparable to full-atom values): 5038 Å² total; per-residue (Å²): 136,83,81,86,67,87,61,62,71,76,75,47,56,70,69,57,40,43,54,38,46,57,46,24,62,75,65,40,53,70,68,47,51,52,30,48,56,49,41,16,62,74,70,70,33,98,44,69,54,52,36,54,49,58,32,44,73,70,77,41,45,67,67,46,41,57,75,56,37,53,74,67,41,51,49,42,50,52,52,24,47,52,67,55,58,68,128

Organism: Rhipicephalus microplus (NCBI:txid6941)

Foldseek 3Di:
DDDPFPCVCQVDDLVLVVQLVVQLVVQADPVLVVLLVVLCVVVVHPDSSVSQVVCVVVVCVPVSSVVRDPPVSVVSSRVSSCVSDPD

pLDDT: mean 78.21, std 13.68, range [36.66, 91.56]

Radius of gyration: 11.87 Å; Cα contacts (8 Å, |Δi|>4): 6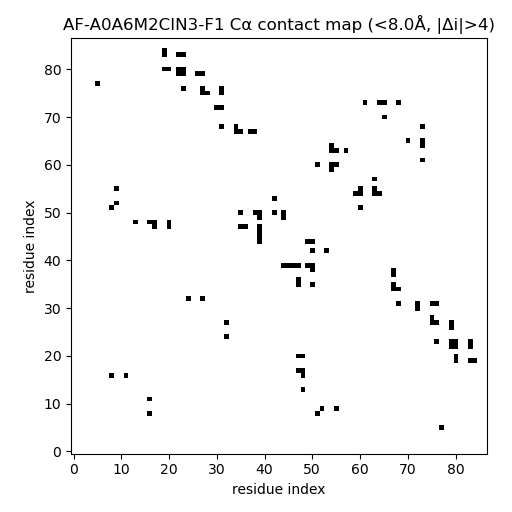7; chains: 1; bounding box: 27×26×38 Å

Mean predicted aligned error: 7.05 Å